Protein AF-A0A5B2X689-F1 (afdb_monomer_lite)

Structure (mmCIF, N/CA/C/O backbone):
data_AF-A0A5B2X689-F1
#
_entry.id   AF-A0A5B2X689-F1
#
loop_
_atom_site.group_PDB
_atom_site.id
_atom_site.type_symbol
_atom_site.label_atom_id
_atom_site.label_alt_id
_atom_site.label_comp_id
_atom_site.label_asym_id
_atom_site.label_entity_id
_atom_site.label_seq_id
_atom_site.pdbx_PDB_ins_code
_atom_site.Cartn_x
_atom_site.Cartn_y
_atom_site.Cartn_z
_atom_site.occupancy
_atom_site.B_iso_or_equiv
_atom_site.auth_seq_id
_atom_site.auth_comp_id
_atom_site.auth_asym_id
_atom_site.auth_atom_id
_atom_site.pdbx_PDB_model_num
ATOM 1 N N . MET A 1 1 ? 5.628 8.020 5.448 1.00 72.00 1 MET A N 1
ATOM 2 C CA . MET A 1 1 ? 6.925 7.579 4.895 1.00 72.00 1 MET A CA 1
ATOM 3 C C . MET A 1 1 ? 6.764 6.563 3.758 1.00 72.00 1 MET A C 1
ATOM 5 O O . MET A 1 1 ? 7.108 6.920 2.643 1.00 72.00 1 MET A O 1
ATOM 9 N N . LEU A 1 2 ? 6.146 5.383 3.963 1.00 74.62 2 LEU A N 1
ATOM 10 C CA . LEU A 1 2 ? 5.953 4.376 2.891 1.00 74.62 2 LEU A CA 1
ATOM 11 C C . LEU A 1 2 ? 5.265 4.904 1.618 1.00 74.62 2 LEU A C 1
ATOM 13 O O . LEU A 1 2 ? 5.735 4.642 0.522 1.00 74.62 2 LEU A O 1
ATOM 17 N N . ALA A 1 3 ? 4.174 5.666 1.746 1.00 75.44 3 ALA A N 1
ATOM 18 C CA . ALA A 1 3 ? 3.434 6.162 0.579 1.00 75.44 3 ALA A CA 1
ATOM 19 C C . ALA A 1 3 ? 4.261 7.128 -0.291 1.00 75.44 3 ALA A C 1
ATOM 21 O O . ALA A 1 3 ? 4.186 7.071 -1.514 1.00 75.44 3 ALA A O 1
ATOM 22 N N . ALA A 1 4 ? 5.081 7.974 0.341 1.00 78.25 4 ALA A N 1
ATOM 23 C CA . ALA A 1 4 ? 6.003 8.856 -0.367 1.00 78.25 4 ALA A CA 1
ATOM 24 C C . ALA A 1 4 ? 7.103 8.048 -1.071 1.00 78.25 4 ALA A C 1
ATOM 26 O O . ALA A 1 4 ? 7.407 8.316 -2.226 1.00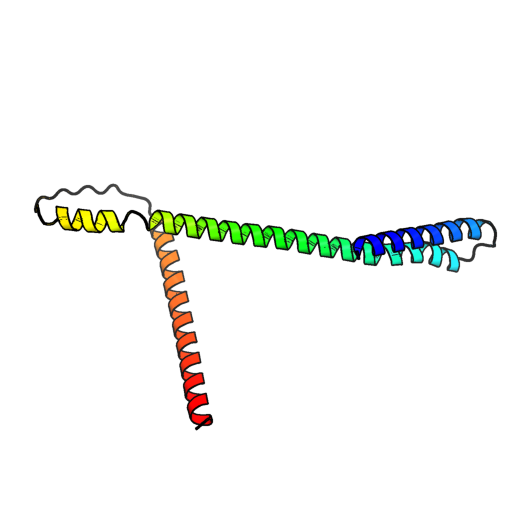 78.25 4 ALA A O 1
ATOM 27 N N . LEU A 1 5 ? 7.628 7.006 -0.415 1.00 78.62 5 LEU A N 1
ATOM 28 C CA . LEU A 1 5 ? 8.610 6.096 -1.007 1.00 78.62 5 LEU A CA 1
ATOM 29 C C . LEU A 1 5 ? 8.043 5.372 -2.243 1.00 78.62 5 LEU A C 1
ATOM 31 O O . LEU A 1 5 ? 8.691 5.329 -3.283 1.00 78.62 5 LEU A O 1
ATOM 35 N N . CYS A 1 6 ? 6.805 4.870 -2.164 1.00 74.81 6 CYS A N 1
ATOM 36 C CA . CYS A 1 6 ? 6.120 4.241 -3.297 1.00 74.81 6 CYS A CA 1
ATOM 37 C C . CYS A 1 6 ? 5.892 5.222 -4.453 1.00 74.81 6 CYS A C 1
ATOM 39 O O . CYS A 1 6 ? 6.108 4.857 -5.604 1.00 74.81 6 CYS A O 1
ATOM 41 N N . ALA A 1 7 ? 5.479 6.459 -4.160 1.00 79.12 7 ALA A N 1
ATOM 42 C CA . ALA A 1 7 ? 5.291 7.486 -5.182 1.00 79.12 7 ALA A CA 1
ATOM 43 C C . ALA A 1 7 ? 6.615 7.844 -5.879 1.00 79.12 7 ALA A C 1
ATOM 45 O O . ALA A 1 7 ? 6.653 7.940 -7.102 1.00 79.12 7 ALA A O 1
ATOM 46 N N . VAL A 1 8 ? 7.713 7.964 -5.125 1.00 82.25 8 VAL A N 1
ATOM 47 C CA . VAL A 1 8 ? 9.056 8.200 -5.678 1.00 82.25 8 VAL A CA 1
ATOM 48 C C . VAL A 1 8 ? 9.517 7.024 -6.545 1.00 82.25 8 VAL A C 1
ATOM 50 O O . VAL A 1 8 ? 9.976 7.248 -7.661 1.00 82.25 8 VAL A O 1
ATOM 53 N N . CYS A 1 9 ? 9.340 5.775 -6.097 1.00 73.94 9 CYS A N 1
ATOM 54 C CA . CYS A 1 9 ? 9.653 4.589 -6.904 1.00 73.94 9 CYS A CA 1
ATOM 55 C C . CYS A 1 9 ? 8.812 4.503 -8.185 1.00 73.94 9 CYS A C 1
ATOM 57 O O . CYS A 1 9 ? 9.341 4.134 -9.232 1.00 73.94 9 CYS A O 1
ATOM 59 N N . LEU A 1 10 ? 7.525 4.857 -8.120 1.00 78.00 10 LEU A N 1
ATOM 60 C CA . LEU A 1 10 ? 6.641 4.889 -9.285 1.00 78.00 10 LEU A CA 1
ATOM 61 C C . LEU A 1 10 ? 7.120 5.929 -10.303 1.00 78.00 10 LEU A C 1
ATOM 63 O O . LEU A 1 10 ? 7.278 5.607 -11.476 1.00 78.00 10 LEU A O 1
ATOM 67 N N . LEU A 1 11 ? 7.403 7.153 -9.849 1.00 84.69 11 LEU A N 1
ATOM 68 C CA . LEU A 1 11 ? 7.916 8.225 -10.704 1.00 84.69 11 LEU A CA 1
ATOM 69 C C . LEU A 1 11 ? 9.278 7.866 -11.310 1.00 84.69 11 LEU A C 1
ATOM 71 O O . LEU A 1 11 ? 9.491 8.105 -12.496 1.00 84.69 11 LEU A O 1
ATOM 75 N N . ALA A 1 12 ? 10.166 7.237 -10.534 1.00 79.75 12 ALA A N 1
ATOM 76 C CA . ALA A 1 12 ? 11.439 6.728 -11.032 1.00 79.75 12 ALA A CA 1
ATOM 77 C C . ALA A 1 12 ? 11.230 5.660 -12.120 1.00 79.75 12 ALA A C 1
ATOM 79 O O . ALA A 1 12 ? 11.786 5.790 -13.205 1.00 79.75 12 ALA A O 1
ATOM 80 N N . CYS A 1 13 ? 10.375 4.655 -11.892 1.00 78.88 13 CYS A N 1
ATOM 81 C CA . CYS A 1 13 ? 10.055 3.638 -12.904 1.00 78.88 13 CYS A CA 1
ATOM 82 C C . CYS A 1 13 ? 9.458 4.241 -14.182 1.00 78.88 13 CYS A C 1
ATOM 84 O O . CYS A 1 13 ? 9.865 3.861 -15.278 1.00 78.88 13 CYS A O 1
ATOM 86 N N . CYS A 1 14 ? 8.538 5.203 -14.065 1.00 80.62 14 CYS A N 1
ATOM 87 C CA . CYS A 1 14 ? 7.968 5.901 -15.218 1.00 80.62 14 CYS A CA 1
ATOM 88 C C . CYS A 1 14 ? 9.024 6.722 -15.976 1.00 80.62 14 CYS A C 1
ATOM 90 O O . CYS A 1 14 ? 9.033 6.716 -17.205 1.00 80.62 14 CYS A O 1
ATOM 92 N N . GLY A 1 15 ? 9.941 7.383 -15.262 1.00 83.00 15 GLY A N 1
ATOM 93 C CA . GLY A 1 15 ? 11.058 8.117 -15.860 1.00 83.00 15 GLY A CA 1
ATOM 94 C C . GLY A 1 15 ? 12.035 7.207 -16.609 1.00 83.00 15 GLY A C 1
ATOM 95 O O . GLY A 1 15 ? 12.432 7.524 -17.729 1.00 83.00 15 GLY A O 1
ATOM 96 N N . LEU A 1 16 ? 12.369 6.040 -16.043 1.00 77.88 16 LEU A N 1
ATOM 97 C CA . LEU A 1 16 ? 13.187 5.031 -16.723 1.00 77.88 16 LEU A CA 1
ATOM 98 C C . LEU A 1 16 ? 12.479 4.454 -17.959 1.00 77.88 16 LEU A C 1
ATOM 100 O O . LEU A 1 16 ? 13.120 4.272 -18.993 1.00 77.88 16 LEU A O 1
ATOM 104 N N . ALA A 1 17 ? 11.170 4.201 -17.877 1.00 75.25 17 ALA A N 1
ATOM 105 C CA . ALA A 1 17 ? 10.379 3.720 -19.008 1.00 75.25 17 ALA A CA 1
ATOM 106 C C . ALA A 1 17 ? 10.333 4.752 -20.151 1.00 75.25 17 ALA A C 1
ATOM 108 O O . ALA A 1 17 ? 10.522 4.398 -21.314 1.00 75.25 17 ALA A O 1
ATOM 109 N N . TRP A 1 18 ? 10.166 6.037 -19.818 1.00 75.62 18 TRP A N 1
ATOM 110 C CA . TRP A 1 18 ? 10.194 7.152 -20.772 1.00 75.62 18 TRP A CA 1
ATOM 111 C C . TRP A 1 18 ? 11.563 7.324 -21.446 1.00 75.62 18 TRP A C 1
ATOM 113 O O . TRP A 1 18 ? 11.665 7.546 -22.656 1.00 75.62 18 TRP A O 1
ATOM 123 N N . TRP A 1 19 ? 12.640 7.181 -20.672 1.00 74.81 19 TRP A N 1
ATOM 124 C CA . TRP A 1 19 ? 13.998 7.237 -21.206 1.00 74.81 19 TRP A CA 1
ATOM 125 C C . TRP A 1 19 ? 14.297 6.047 -22.127 1.00 74.81 19 TRP A C 1
ATOM 127 O O . TRP A 1 19 ? 14.875 6.225 -23.196 1.00 74.81 19 TRP A O 1
ATOM 137 N N . GLN A 1 20 ? 13.840 4.843 -21.771 1.00 66.31 20 GLN A N 1
ATOM 138 C CA . GLN A 1 20 ? 13.969 3.671 -22.642 1.00 66.31 20 GLN A CA 1
ATOM 139 C C . GLN A 1 20 ? 13.177 3.829 -23.943 1.00 66.31 20 GLN A C 1
ATOM 141 O O . GLN A 1 20 ? 13.698 3.491 -25.001 1.00 66.31 20 GLN A O 1
ATOM 146 N N . TRP A 1 21 ? 11.974 4.408 -23.894 1.00 68.50 21 TRP A N 1
ATOM 147 C CA . TRP A 1 21 ? 11.172 4.703 -25.086 1.00 68.50 21 TRP A CA 1
ATOM 148 C C . TRP A 1 21 ? 11.902 5.629 -26.067 1.00 68.50 21 TRP A C 1
ATOM 150 O O . TRP A 1 21 ? 12.066 5.292 -27.238 1.00 68.50 21 TRP A O 1
ATOM 160 N N . THR A 1 22 ? 12.421 6.754 -25.572 1.00 65.81 22 THR A N 1
ATOM 161 C CA . THR A 1 22 ? 13.174 7.712 -26.403 1.00 65.81 22 THR A CA 1
ATOM 162 C C . THR A 1 22 ? 14.487 7.126 -26.933 1.00 65.81 22 THR A C 1
ATOM 164 O O . THR A 1 22 ? 14.927 7.477 -28.027 1.00 65.81 22 THR A O 1
ATOM 167 N N . ARG A 1 23 ? 15.109 6.178 -26.216 1.00 66.94 23 ARG A N 1
ATOM 168 C CA . ARG A 1 23 ? 16.301 5.464 -26.702 1.00 66.94 23 ARG A CA 1
ATOM 169 C C . ARG A 1 23 ? 15.996 4.388 -27.743 1.00 66.94 23 ARG A C 1
ATOM 171 O O . ARG A 1 23 ? 16.820 4.176 -28.635 1.00 66.94 23 ARG A O 1
ATOM 178 N N . PHE A 1 24 ? 14.848 3.723 -27.639 1.00 56.69 24 PHE A N 1
ATOM 179 C CA . PHE A 1 24 ? 14.423 2.673 -28.568 1.00 56.69 24 PHE A CA 1
ATOM 180 C C . PHE A 1 24 ? 14.162 3.190 -29.978 1.00 56.69 24 PHE A C 1
ATOM 182 O O . PHE A 1 24 ? 14.469 2.514 -30.956 1.00 56.69 24 PHE A O 1
ATOM 189 N N . GLU A 1 25 ? 13.686 4.425 -30.079 1.00 59.75 25 GLU A N 1
ATOM 190 C CA . GLU A 1 25 ? 13.441 5.110 -31.347 1.00 59.75 25 GLU A CA 1
ATOM 191 C C . GLU A 1 25 ? 14.727 5.309 -32.181 1.00 59.75 25 GLU A C 1
ATOM 193 O O . GLU A 1 25 ? 14.666 5.440 -33.399 1.00 59.75 25 GLU A O 1
ATOM 198 N N . SER A 1 26 ? 15.908 5.264 -31.542 1.00 55.47 26 SER A N 1
ATOM 199 C CA . SER A 1 26 ? 17.218 5.440 -32.193 1.00 55.47 26 SER A CA 1
ATOM 200 C C . SER A 1 26 ? 17.969 4.133 -32.505 1.00 55.47 26 SER A C 1
ATOM 202 O O . SER A 1 26 ? 18.922 4.158 -33.282 1.00 55.47 26 SER A O 1
ATOM 204 N N . ALA A 1 27 ? 17.602 2.996 -31.898 1.00 55.59 27 ALA A N 1
ATOM 205 C CA . ALA A 1 27 ? 18.339 1.734 -32.018 1.00 55.59 27 ALA A CA 1
ATOM 206 C C . ALA A 1 27 ? 17.385 0.544 -32.218 1.00 55.59 27 ALA A C 1
ATOM 208 O O . ALA A 1 27 ? 16.859 0.003 -31.255 1.00 55.59 27 ALA A O 1
ATOM 209 N N . SER A 1 28 ? 17.191 0.158 -33.484 1.00 56.59 28 SER A N 1
ATOM 210 C CA . SER A 1 28 ? 16.615 -1.103 -33.990 1.00 56.59 28 SER A CA 1
ATOM 211 C C . SER A 1 28 ? 15.710 -1.889 -33.019 1.00 56.59 28 SER A C 1
ATOM 213 O O . SER A 1 28 ? 16.166 -2.656 -32.166 1.00 56.59 28 SER A O 1
ATOM 215 N N . GLY A 1 29 ? 14.399 -1.707 -33.194 1.00 61.16 29 GLY A N 1
ATOM 216 C CA . GLY A 1 29 ? 13.334 -2.261 -32.366 1.00 61.16 29 GLY A CA 1
ATOM 217 C C . GLY A 1 29 ? 13.365 -3.785 -32.220 1.00 61.16 29 GLY A C 1
ATOM 218 O O . GLY A 1 29 ? 12.861 -4.518 -33.065 1.00 61.16 29 GLY A O 1
ATOM 219 N N . THR A 1 30 ? 13.881 -4.268 -31.093 1.00 65.88 30 THR A N 1
ATOM 220 C CA . THR A 1 30 ? 13.653 -5.642 -30.628 1.00 65.88 30 THR A CA 1
ATOM 221 C C . THR A 1 30 ? 12.475 -5.657 -29.646 1.00 65.88 30 THR A C 1
ATOM 223 O O . THR A 1 30 ? 12.510 -4.959 -28.632 1.00 65.88 30 THR A O 1
ATOM 226 N N . PHE A 1 31 ? 11.448 -6.478 -29.909 1.00 66.25 31 PHE A N 1
ATOM 227 C CA . PHE A 1 31 ? 10.230 -6.635 -29.079 1.00 66.25 31 PHE A CA 1
ATOM 228 C C . PHE A 1 31 ? 10.506 -6.845 -27.576 1.00 66.25 31 PHE A C 1
ATOM 230 O O . PHE A 1 31 ? 9.706 -6.458 -26.727 1.00 66.25 31 PHE A O 1
ATOM 237 N N . GLN A 1 32 ? 11.662 -7.410 -27.235 1.00 65.69 32 GLN A N 1
ATOM 238 C CA . GLN A 1 32 ? 12.107 -7.645 -25.863 1.00 65.69 32 GLN A CA 1
ATOM 239 C C . GLN A 1 32 ? 12.254 -6.352 -25.036 1.00 65.69 32 GLN A C 1
ATOM 241 O O . GLN A 1 32 ? 11.983 -6.355 -23.840 1.00 65.69 32 GLN A O 1
ATOM 246 N N . ASN A 1 33 ? 12.622 -5.227 -25.655 1.00 66.12 33 ASN A N 1
ATOM 247 C CA . ASN A 1 33 ? 12.785 -3.956 -24.942 1.00 66.12 33 ASN A CA 1
ATOM 248 C C . ASN A 1 33 ? 11.470 -3.199 -24.745 1.00 66.12 33 ASN A C 1
ATOM 250 O O . ASN A 1 33 ? 11.284 -2.534 -23.728 1.00 66.12 33 ASN A O 1
ATOM 254 N N . LEU A 1 34 ? 10.512 -3.393 -25.656 1.00 74.12 34 LEU A N 1
ATOM 255 C CA . LEU A 1 34 ? 9.135 -2.941 -25.459 1.00 74.12 34 LEU A CA 1
ATOM 256 C C . LEU A 1 34 ? 8.519 -3.607 -24.219 1.00 74.12 34 LEU A C 1
ATOM 258 O O . LEU A 1 34 ? 7.830 -2.954 -23.437 1.00 74.12 34 LEU A O 1
ATOM 262 N N . GLY A 1 35 ? 8.844 -4.889 -24.009 1.00 78.25 35 GLY A N 1
ATOM 263 C CA . GLY A 1 35 ? 8.509 -5.621 -22.792 1.00 78.25 35 GLY A CA 1
ATOM 264 C C . GLY A 1 35 ? 9.005 -4.901 -21.541 1.00 78.25 35 GLY A C 1
ATOM 265 O O . GLY A 1 35 ? 8.211 -4.652 -20.641 1.00 78.25 35 GLY A O 1
ATOM 266 N N . TYR A 1 36 ? 10.270 -4.471 -21.511 1.00 74.38 36 TYR A N 1
ATOM 267 C CA . TYR A 1 36 ? 10.819 -3.723 -20.378 1.00 74.38 36 TYR A CA 1
ATOM 268 C C . TYR A 1 36 ? 10.133 -2.369 -20.172 1.00 74.38 36 TYR A C 1
ATOM 270 O O . TYR A 1 36 ? 9.762 -2.052 -19.044 1.00 74.38 36 TYR A O 1
ATOM 278 N N . VAL A 1 37 ? 9.887 -1.598 -21.236 1.00 76.31 37 VAL A N 1
ATOM 279 C CA . VAL A 1 37 ? 9.169 -0.311 -21.143 1.00 76.31 37 VAL A CA 1
ATOM 280 C C . VAL A 1 37 ? 7.781 -0.474 -20.520 1.00 76.31 37 VAL A C 1
ATOM 282 O O . VAL A 1 37 ? 7.367 0.389 -19.752 1.00 76.31 37 VAL A O 1
ATOM 285 N N . LEU A 1 38 ? 7.075 -1.573 -20.803 1.00 76.12 38 LEU A N 1
ATOM 286 C CA . LEU A 1 38 ? 5.763 -1.849 -20.211 1.00 76.12 38 LEU A CA 1
ATOM 287 C C . LEU A 1 38 ? 5.861 -2.497 -18.818 1.00 76.12 38 LEU A C 1
ATOM 289 O O . LEU A 1 38 ? 5.023 -2.260 -17.948 1.00 76.12 38 LEU A O 1
ATOM 293 N N . GLN A 1 39 ? 6.906 -3.289 -18.588 1.00 81.75 39 GLN A N 1
ATOM 294 C CA . GLN A 1 39 ? 7.160 -3.996 -17.339 1.00 81.75 39 GLN A CA 1
ATOM 295 C C . GLN A 1 39 ? 7.521 -3.029 -16.202 1.00 81.75 39 GLN A C 1
ATOM 297 O O . GLN A 1 39 ? 6.974 -3.162 -15.107 1.00 81.75 39 GLN A O 1
ATOM 302 N N . TRP A 1 40 ? 8.379 -2.031 -16.443 1.00 80.56 40 TRP A N 1
ATOM 303 C CA . TRP A 1 40 ? 8.817 -1.084 -15.404 1.00 80.56 40 TRP A CA 1
ATOM 304 C C . TRP A 1 40 ? 7.657 -0.302 -14.752 1.00 80.56 40 TRP A C 1
ATOM 306 O O . TRP A 1 40 ? 7.572 -0.291 -13.521 1.00 80.56 40 TRP A O 1
ATOM 316 N N . PRO A 1 41 ? 6.710 0.287 -15.509 1.00 80.56 41 PRO A N 1
ATOM 317 C CA . PRO A 1 41 ? 5.527 0.925 -14.940 1.00 80.56 41 PRO A CA 1
ATOM 318 C C . PRO A 1 41 ? 4.641 -0.047 -14.163 1.00 80.56 41 PRO A C 1
ATOM 320 O O . PRO A 1 41 ? 4.179 0.308 -13.082 1.00 80.56 41 PRO A O 1
ATOM 323 N N . LEU A 1 42 ? 4.425 -1.276 -14.658 1.00 82.06 42 LEU A N 1
ATOM 324 C CA . LEU A 1 42 ? 3.614 -2.274 -13.947 1.00 82.06 42 LEU A CA 1
ATOM 325 C C . LEU A 1 42 ? 4.218 -2.633 -12.584 1.00 82.06 42 LEU A C 1
ATOM 327 O O . LEU A 1 42 ? 3.494 -2.680 -11.587 1.00 82.06 42 LEU A O 1
ATOM 331 N N . PHE A 1 43 ? 5.537 -2.840 -12.527 1.00 81.88 43 PHE A N 1
ATOM 332 C CA . PHE A 1 43 ? 6.240 -3.150 -11.282 1.00 81.88 43 PHE A CA 1
ATOM 333 C C . PHE A 1 43 ? 6.203 -2.000 -10.271 1.00 81.88 43 PHE A C 1
ATOM 335 O O . PHE A 1 43 ? 6.159 -2.264 -9.073 1.00 81.88 43 PHE A O 1
ATOM 342 N N . GLY A 1 44 ? 6.179 -0.740 -10.715 1.00 78.69 44 GLY A N 1
ATOM 343 C CA . GLY A 1 44 ? 5.984 0.408 -9.822 1.00 78.69 44 GLY A CA 1
ATOM 344 C C . GLY A 1 44 ? 4.525 0.592 -9.389 1.00 78.69 44 GLY A C 1
ATOM 345 O O . GLY A 1 44 ? 4.242 0.894 -8.226 1.00 78.69 44 GLY A O 1
ATOM 346 N N . LEU A 1 45 ? 3.583 0.398 -10.315 1.00 82.94 45 LEU A N 1
ATOM 347 C CA . LEU A 1 45 ? 2.161 0.675 -10.112 1.00 82.94 45 LEU A CA 1
ATOM 348 C C . LEU A 1 45 ? 1.497 -0.359 -9.204 1.00 82.94 45 LEU A C 1
ATOM 350 O O . LEU A 1 45 ? 0.708 0.013 -8.338 1.00 82.94 45 LEU A O 1
ATOM 354 N N . PHE A 1 46 ? 1.834 -1.640 -9.361 1.00 84.25 46 PHE A N 1
ATOM 355 C CA . PHE A 1 46 ? 1.251 -2.728 -8.577 1.00 84.25 46 PHE A CA 1
ATOM 356 C C . PHE A 1 46 ? 1.422 -2.556 -7.049 1.00 84.25 46 PHE A C 1
ATOM 358 O O . PHE A 1 46 ? 0.410 -2.520 -6.341 1.00 84.25 46 PHE A O 1
ATOM 365 N N . PRO A 1 47 ? 2.639 -2.381 -6.496 1.00 82.31 47 PRO A N 1
ATOM 366 C CA . PRO A 1 47 ? 2.823 -2.189 -5.059 1.00 82.31 47 PRO A CA 1
ATOM 367 C C . PRO A 1 47 ? 2.276 -0.843 -4.565 1.00 82.31 47 PRO A C 1
ATOM 369 O O . PRO A 1 47 ? 1.711 -0.783 -3.472 1.00 82.31 47 PRO A O 1
ATOM 372 N N . ALA A 1 48 ? 2.363 0.229 -5.364 1.00 79.62 48 ALA A N 1
ATOM 373 C CA . ALA A 1 48 ? 1.763 1.517 -5.011 1.00 79.62 48 ALA A CA 1
ATOM 374 C C . ALA A 1 48 ? 0.233 1.408 -4.876 1.00 79.62 48 ALA A C 1
ATOM 376 O O . ALA A 1 48 ? -0.347 1.865 -3.884 1.00 79.62 48 ALA A O 1
ATOM 377 N N . PHE A 1 49 ? -0.412 0.736 -5.832 1.00 85.12 49 PHE A N 1
ATOM 378 C CA . PHE A 1 49 ? -1.836 0.429 -5.794 1.00 85.12 49 PHE A CA 1
ATOM 379 C C . PHE A 1 49 ? -2.191 -0.447 -4.591 1.00 85.12 49 PHE A C 1
ATOM 381 O O . PHE A 1 49 ? -3.158 -0.147 -3.892 1.00 85.12 49 PHE A O 1
ATOM 388 N N . MET A 1 50 ? -1.407 -1.488 -4.300 1.00 88.25 50 MET A N 1
ATOM 389 C CA . MET A 1 50 ? -1.664 -2.388 -3.174 1.00 88.25 50 MET A CA 1
ATOM 390 C C . MET A 1 50 ? -1.594 -1.651 -1.828 1.00 88.25 50 MET A C 1
ATOM 392 O O . MET A 1 50 ? -2.500 -1.782 -1.004 1.00 88.25 50 MET A O 1
ATOM 396 N N . VAL A 1 51 ? -0.585 -0.798 -1.620 1.00 87.25 51 VAL A N 1
ATOM 397 C CA . VAL A 1 51 ? -0.470 0.033 -0.410 1.00 87.25 51 VAL A CA 1
ATOM 398 C C . VAL A 1 51 ? -1.630 1.022 -0.307 1.00 87.25 51 VAL A C 1
ATOM 400 O O . VAL A 1 51 ? -2.226 1.156 0.763 1.00 87.25 51 VAL A O 1
ATOM 403 N N . TRP A 1 52 ? -1.994 1.694 -1.401 1.00 89.69 52 TRP A N 1
ATOM 404 C CA . TRP A 1 52 ? -3.163 2.576 -1.426 1.00 89.69 52 TRP A CA 1
ATOM 405 C C . TRP A 1 52 ? -4.452 1.820 -1.074 1.00 89.69 52 TRP A C 1
ATOM 407 O O . TRP A 1 52 ? -5.219 2.258 -0.213 1.00 89.69 52 TRP A O 1
ATOM 417 N N . ARG A 1 53 ? -4.659 0.646 -1.676 1.00 90.81 53 ARG A N 1
ATOM 418 C CA . ARG A 1 53 ? -5.824 -0.220 -1.468 1.00 90.81 53 ARG A CA 1
ATOM 419 C C . ARG A 1 53 ? -5.918 -0.700 -0.021 1.00 90.81 53 ARG A C 1
ATOM 421 O O . ARG A 1 53 ? -6.998 -0.610 0.562 1.00 90.81 53 ARG A O 1
ATOM 428 N N . MET A 1 54 ? -4.812 -1.158 0.569 1.00 91.81 54 MET A N 1
ATOM 429 C CA . MET A 1 54 ? -4.749 -1.573 1.975 1.00 91.81 54 MET A CA 1
ATOM 430 C C . MET A 1 54 ? -5.029 -0.404 2.918 1.00 91.81 54 MET A C 1
ATOM 432 O O . MET A 1 54 ? -5.833 -0.532 3.836 1.00 91.81 54 MET A O 1
ATOM 436 N N . ARG A 1 55 ? -4.435 0.769 2.667 1.00 93.12 55 ARG A N 1
ATOM 437 C CA . ARG A 1 55 ? -4.692 1.971 3.475 1.00 93.12 55 ARG A CA 1
ATOM 438 C C . ARG A 1 55 ? -6.152 2.404 3.401 1.00 93.12 55 ARG A C 1
ATOM 440 O O . ARG A 1 55 ? -6.717 2.789 4.421 1.00 93.12 55 ARG A O 1
ATOM 447 N N . ARG A 1 56 ? -6.766 2.313 2.219 1.00 92.06 56 ARG A N 1
ATOM 448 C CA . ARG A 1 56 ? -8.183 2.623 2.007 1.00 92.06 56 ARG A CA 1
ATOM 449 C C . ARG A 1 56 ? -9.107 1.632 2.720 1.00 92.06 56 ARG A C 1
ATOM 451 O O . ARG A 1 56 ? -10.131 2.054 3.244 1.00 92.06 56 ARG A O 1
ATOM 458 N N . LEU A 1 57 ? -8.768 0.343 2.754 1.00 91.81 57 LEU A N 1
ATOM 459 C CA . LEU A 1 57 ? -9.507 -0.654 3.545 1.00 91.81 57 LEU A CA 1
ATOM 460 C C . LEU A 1 57 ? -9.366 -0.38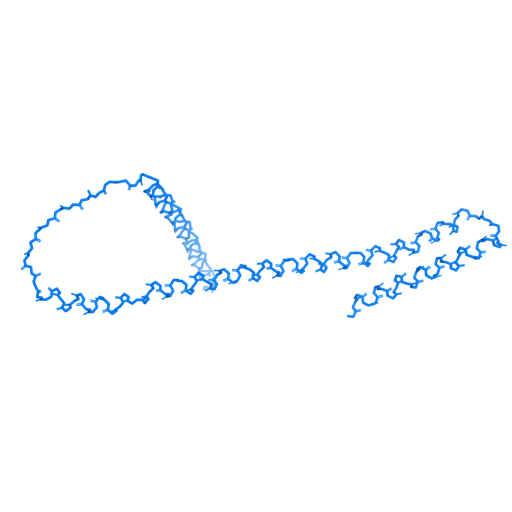9 5.041 1.00 91.81 57 LEU A C 1
ATOM 462 O O . LEU A 1 57 ? -10.364 -0.282 5.739 1.00 91.81 57 LEU A O 1
ATOM 466 N N . ALA A 1 58 ? -8.138 -0.189 5.512 1.00 92.25 58 ALA A N 1
ATOM 467 C CA . ALA A 1 58 ? -7.877 0.080 6.919 1.00 92.25 58 ALA A CA 1
ATOM 468 C C . ALA A 1 58 ? -8.562 1.371 7.401 1.00 92.25 58 ALA A C 1
ATOM 470 O O . ALA A 1 58 ? -9.009 1.440 8.538 1.00 92.25 58 ALA A O 1
ATOM 471 N N . ALA A 1 59 ? -8.659 2.397 6.549 1.00 93.50 59 ALA A N 1
ATOM 472 C CA . ALA A 1 59 ? -9.396 3.620 6.865 1.00 93.50 59 ALA A CA 1
ATOM 473 C C . ALA A 1 59 ? -10.911 3.388 6.974 1.00 93.50 59 ALA A C 1
ATOM 475 O O . ALA A 1 59 ? -11.531 3.934 7.878 1.00 93.50 59 ALA A O 1
ATOM 476 N N . GLN A 1 60 ? -11.489 2.569 6.089 1.00 92.06 60 GLN A N 1
ATOM 477 C CA . GLN A 1 60 ? -12.909 2.211 6.156 1.00 92.06 60 GLN A CA 1
ATOM 478 C C . GLN A 1 60 ? -13.234 1.379 7.398 1.00 92.06 60 GLN A C 1
ATOM 480 O O . GLN A 1 60 ? -14.246 1.643 8.033 1.00 92.06 60 GLN A O 1
ATOM 485 N N . ASN A 1 61 ? -12.373 0.426 7.765 1.00 93.00 61 ASN A N 1
ATOM 486 C CA . ASN A 1 61 ? -12.566 -0.375 8.976 1.00 93.00 61 ASN A CA 1
ATOM 487 C C . ASN A 1 61 ? -12.518 0.508 10.227 1.00 93.00 61 ASN A C 1
ATOM 489 O O . ASN A 1 61 ? -13.478 0.517 10.977 1.00 93.00 61 ASN A O 1
ATOM 493 N N . ARG A 1 62 ? -11.502 1.373 10.369 1.00 93.31 62 ARG A N 1
ATOM 494 C CA . ARG A 1 62 ? -11.434 2.313 11.504 1.00 93.31 62 ARG A CA 1
ATOM 495 C C . ARG A 1 62 ? -12.660 3.219 11.617 1.00 93.31 62 ARG A C 1
ATOM 497 O O . ARG A 1 62 ? -13.078 3.528 12.721 1.00 93.31 62 ARG A O 1
ATOM 504 N N . ALA A 1 63 ? -13.214 3.669 10.490 1.00 92.81 63 ALA A N 1
ATOM 505 C CA . ALA A 1 63 ? -14.423 4.491 10.499 1.00 92.81 63 ALA A CA 1
ATOM 506 C C . ALA A 1 63 ? -15.663 3.704 10.959 1.00 92.81 63 ALA A C 1
ATOM 508 O O . ALA A 1 63 ? -16.544 4.285 11.584 1.00 92.81 63 ALA A O 1
ATOM 509 N N . LYS A 1 64 ? -15.732 2.400 10.658 1.00 93.31 64 LYS A N 1
ATOM 510 C CA . LYS A 1 64 ? -16.781 1.514 11.176 1.00 93.31 64 LYS A CA 1
ATOM 511 C C . LYS A 1 64 ? -16.610 1.261 12.668 1.00 93.31 64 LYS A C 1
ATOM 513 O O . LYS A 1 64 ? -17.564 1.493 13.395 1.00 93.31 64 LYS A O 1
ATOM 518 N N . ASP A 1 65 ? -15.406 0.901 13.106 1.00 95.38 65 ASP A N 1
ATOM 519 C CA . ASP A 1 65 ? -15.104 0.652 14.522 1.00 95.38 65 ASP A CA 1
ATOM 520 C C . ASP A 1 65 ? -15.464 1.888 15.371 1.00 95.38 65 ASP A C 1
ATOM 522 O O . ASP A 1 65 ? -16.165 1.787 16.368 1.00 95.38 65 ASP A O 1
ATOM 526 N N . GLN A 1 66 ? -15.108 3.093 14.903 1.00 93.88 66 GLN A N 1
ATOM 527 C CA . GLN A 1 66 ? -15.487 4.352 15.560 1.00 93.88 66 GLN A CA 1
ATOM 528 C C . GLN A 1 66 ? -17.001 4.592 15.620 1.00 93.88 66 GLN A C 1
ATOM 530 O O . GLN A 1 66 ? -17.481 5.211 16.568 1.00 93.88 66 GLN A O 1
ATOM 535 N N . ALA A 1 67 ? -17.750 4.168 14.601 1.00 94.75 67 ALA A N 1
ATOM 536 C CA . ALA A 1 67 ? -19.203 4.295 14.593 1.00 94.75 67 ALA A CA 1
ATOM 537 C C . ALA A 1 67 ? -19.858 3.289 15.552 1.00 94.75 67 ALA A C 1
ATOM 539 O O . ALA A 1 67 ? -20.840 3.631 16.208 1.00 94.75 67 ALA A O 1
ATOM 540 N N . GLU A 1 68 ? -19.307 2.077 15.651 1.00 96.00 68 GLU A N 1
ATOM 541 C CA . GLU A 1 68 ? -19.734 1.054 16.610 1.00 96.00 68 GLU A CA 1
ATOM 542 C C . GLU A 1 68 ? -19.449 1.493 18.052 1.00 96.00 68 GLU A C 1
ATOM 544 O O . GLU A 1 68 ? -20.353 1.449 18.886 1.00 96.00 68 GLU A O 1
ATOM 549 N N . ASP A 1 69 ? -18.249 2.015 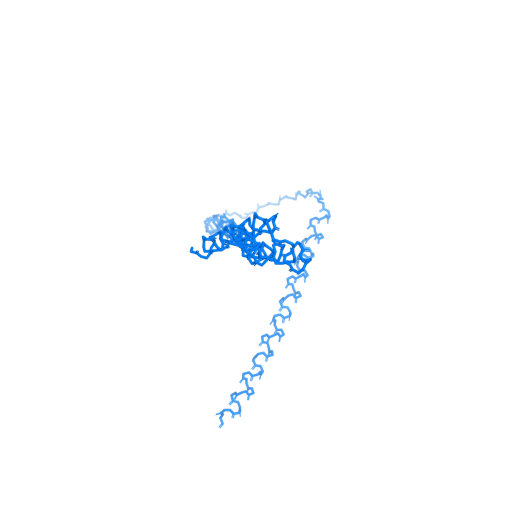18.324 1.00 96.06 69 ASP A N 1
ATOM 550 C CA . ASP A 1 69 ? -17.879 2.569 19.631 1.00 96.06 69 ASP A CA 1
ATOM 551 C C . ASP A 1 69 ? -18.790 3.746 20.017 1.00 96.06 69 ASP A C 1
ATOM 553 O O . ASP A 1 69 ? -19.348 3.766 21.112 1.00 96.06 69 ASP A O 1
ATOM 557 N N . GLN A 1 70 ? -19.041 4.689 19.097 1.00 94.69 70 GLN A N 1
ATOM 558 C CA . GLN A 1 70 ? -19.980 5.791 19.346 1.00 94.69 70 GLN A CA 1
ATOM 559 C C . GLN A 1 70 ? -21.404 5.299 19.619 1.00 94.69 70 GLN A C 1
ATOM 561 O O . GLN A 1 70 ? -22.079 5.833 20.497 1.00 94.69 70 GLN A O 1
ATOM 566 N N . ALA A 1 71 ? -21.884 4.298 18.878 1.00 95.31 71 ALA A N 1
ATOM 567 C CA . ALA A 1 71 ? -23.206 3.725 19.112 1.00 95.31 71 ALA A CA 1
ATOM 568 C C . ALA A 1 71 ? -23.290 3.054 20.491 1.00 95.31 71 ALA A C 1
ATOM 570 O O . ALA A 1 71 ? -24.303 3.201 21.179 1.00 95.31 71 ALA A O 1
ATOM 571 N N . ARG A 1 72 ? -22.221 2.370 20.917 1.00 96.50 72 ARG A N 1
ATOM 572 C CA . ARG A 1 72 ? -22.112 1.765 22.247 1.00 96.50 72 ARG A CA 1
ATOM 573 C C . ARG A 1 72 ? -22.115 2.821 23.352 1.00 96.50 72 ARG A C 1
ATOM 575 O O . ARG A 1 72 ? -22.876 2.681 24.305 1.00 96.50 72 ARG A O 1
ATOM 582 N N . ASP A 1 73 ? -21.342 3.893 23.199 1.00 96.31 73 ASP A N 1
ATOM 583 C CA . ASP A 1 73 ? -21.291 4.998 24.162 1.00 96.31 73 ASP A CA 1
ATOM 584 C C . ASP A 1 73 ? -22.648 5.711 24.288 1.00 96.31 73 ASP A C 1
ATOM 586 O O . ASP A 1 73 ? -23.081 6.059 25.388 1.00 96.31 73 ASP A O 1
ATOM 590 N N . LEU A 1 74 ? -23.355 5.901 23.168 1.00 94.88 74 LEU A N 1
ATOM 591 C CA . LEU A 1 74 ? -24.705 6.471 23.152 1.00 94.88 74 LEU A CA 1
ATOM 592 C C . LEU A 1 74 ? -25.726 5.556 23.841 1.00 94.88 74 LEU A C 1
ATOM 594 O O . LEU A 1 74 ? -26.587 6.052 24.569 1.00 94.88 74 LEU A O 1
ATOM 598 N N . ALA A 1 75 ? -25.635 4.241 23.633 1.00 93.81 75 ALA A N 1
ATOM 599 C CA . ALA A 1 75 ? -26.500 3.266 24.293 1.00 93.81 75 ALA A CA 1
ATOM 600 C C . ALA A 1 75 ? -26.259 3.232 25.812 1.00 93.81 75 ALA A C 1
ATOM 602 O O . ALA A 1 75 ? -27.214 3.290 26.581 1.00 93.81 75 ALA A O 1
ATOM 603 N N . GLU A 1 76 ? -24.997 3.239 26.243 1.00 94.25 76 GLU A N 1
ATOM 604 C CA . GLU A 1 76 ? -24.595 3.319 27.653 1.00 94.25 76 GLU A CA 1
ATOM 605 C C . GLU A 1 76 ? -25.059 4.634 28.309 1.00 94.25 76 GLU A C 1
ATOM 607 O O . GLU A 1 76 ? -25.524 4.660 29.450 1.00 94.25 76 GLU A O 1
ATOM 612 N N . ALA A 1 77 ? -24.963 5.760 27.593 1.00 91.25 77 ALA A N 1
ATOM 613 C CA . ALA A 1 77 ? -25.475 7.042 28.070 1.00 91.25 77 ALA A CA 1
ATOM 614 C C . ALA A 1 77 ? -27.006 7.040 28.204 1.00 91.25 77 ALA A C 1
ATOM 616 O O . ALA A 1 77 ? -27.530 7.599 29.171 1.00 91.25 77 ALA A O 1
ATOM 617 N N . ALA A 1 78 ? -27.714 6.406 27.265 1.00 90.94 78 ALA A N 1
ATOM 618 C CA . ALA A 1 78 ? -29.161 6.248 27.323 1.00 90.94 78 ALA A CA 1
ATOM 619 C C . ALA A 1 78 ? -29.589 5.352 28.495 1.00 90.94 78 ALA A C 1
ATOM 621 O O . ALA A 1 78 ? -30.508 5.724 29.219 1.00 90.94 78 ALA A O 1
ATOM 622 N N . ASP A 1 79 ? -28.897 4.236 28.734 1.00 89.50 79 ASP A N 1
ATOM 623 C CA . ASP A 1 79 ? -29.175 3.338 29.861 1.00 89.50 79 ASP A CA 1
ATOM 624 C C . ASP A 1 79 ? -28.979 4.048 31.213 1.00 89.50 79 ASP A C 1
ATOM 626 O O . ASP A 1 79 ? -29.873 4.063 32.061 1.00 89.50 79 ASP A O 1
ATOM 630 N N . ARG A 1 80 ? -27.879 4.799 31.367 1.00 86.44 80 ARG A N 1
ATOM 631 C CA . ARG A 1 80 ? -27.636 5.638 32.554 1.00 86.44 80 ARG A CA 1
ATOM 632 C C . ARG A 1 80 ? -28.702 6.723 32.748 1.00 86.44 80 ARG A C 1
ATOM 634 O O . ARG A 1 80 ? -29.069 7.031 33.881 1.00 86.44 80 ARG A O 1
ATOM 641 N N . ALA A 1 81 ? -29.195 7.311 31.658 1.00 83.12 81 ALA A N 1
ATOM 642 C CA . ALA A 1 81 ? -30.268 8.304 31.696 1.00 83.12 81 ALA A CA 1
ATOM 643 C C . ALA A 1 81 ? -31.644 7.694 32.013 1.00 83.12 81 ALA A C 1
ATOM 645 O O . ALA A 1 81 ? -32.528 8.417 32.461 1.00 83.12 81 ALA A O 1
ATOM 646 N N . VAL A 1 82 ? -31.836 6.391 31.789 1.00 77.62 82 VAL A N 1
ATOM 647 C CA . VAL A 1 82 ? -33.029 5.647 32.222 1.00 77.62 82 VAL A CA 1
ATOM 648 C C . VAL A 1 82 ? -32.906 5.227 33.694 1.00 77.62 82 VAL A C 1
ATOM 650 O O . VAL A 1 82 ? -33.905 5.238 34.412 1.00 77.62 82 VAL A O 1
ATOM 653 N N . ALA A 1 83 ? -31.693 4.925 34.170 1.00 69.50 83 ALA A N 1
ATOM 654 C CA . ALA A 1 83 ? -31.428 4.540 35.558 1.00 69.50 83 ALA A CA 1
ATOM 655 C C . ALA A 1 83 ? -31.596 5.692 36.580 1.00 69.50 83 ALA A C 1
ATOM 657 O O . ALA A 1 83 ? -32.023 5.456 37.710 1.00 69.50 83 ALA A O 1
ATOM 658 N N . GLY A 1 84 ? -31.340 6.953 36.214 1.00 62.19 84 GLY A N 1
ATOM 659 C CA . GLY A 1 84 ? -31.767 8.120 37.012 1.00 62.19 84 GLY A CA 1
ATOM 660 C C . GLY A 1 84 ? -33.054 8.705 36.428 1.00 62.19 84 GLY A C 1
ATOM 661 O O . GLY A 1 84 ? -33.050 8.947 35.230 1.00 62.19 84 GLY A O 1
ATOM 662 N N . PRO A 1 85 ? -34.164 8.964 37.160 1.00 56.69 85 PRO A N 1
ATOM 663 C CA . PRO A 1 85 ? -34.357 9.305 38.576 1.00 56.69 85 PRO A CA 1
ATOM 664 C C . PRO A 1 85 ? -35.217 8.261 39.337 1.00 56.69 85 PRO A C 1
ATOM 666 O O . PRO A 1 85 ? -36.054 8.607 40.175 1.00 56.69 85 PRO A O 1
ATOM 669 N N . ALA A 1 86 ? -35.056 6.969 39.033 1.00 53.59 86 ALA A N 1
ATOM 670 C CA . ALA A 1 86 ? -35.856 5.910 39.656 1.00 53.59 86 ALA A CA 1
ATOM 671 C C . ALA A 1 86 ? -35.565 5.752 41.163 1.00 53.59 86 ALA A C 1
ATOM 673 O O . ALA A 1 86 ? -36.508 5.659 41.944 1.00 53.59 86 ALA A O 1
ATOM 674 N N . GLU A 1 87 ? -34.303 5.869 41.601 1.00 51.69 87 GLU A N 1
ATOM 675 C CA . GLU A 1 87 ? -33.946 5.786 43.033 1.00 51.69 87 GLU A CA 1
ATOM 676 C C . GLU A 1 87 ? -34.570 6.911 43.884 1.00 51.69 87 GLU A C 1
ATOM 678 O O . GLU A 1 87 ? -34.863 6.729 45.065 1.00 51.69 87 GLU A O 1
ATOM 683 N N . SER A 1 88 ? -34.828 8.085 43.293 1.00 50.72 88 SER A N 1
ATOM 684 C CA . SER A 1 88 ? -35.492 9.198 43.991 1.00 50.72 88 SER A CA 1
ATOM 685 C C . SER A 1 88 ? -37.016 9.059 44.010 1.00 50.72 88 SER A C 1
ATOM 687 O O . SER A 1 88 ? -37.653 9.568 44.933 1.00 50.72 88 SER A O 1
ATOM 689 N N . ARG A 1 89 ? -37.604 8.337 43.045 1.00 54.44 89 ARG A N 1
ATOM 690 C CA . ARG A 1 89 ? -39.026 7.973 43.059 1.00 54.44 89 ARG A CA 1
ATOM 691 C C . ARG A 1 89 ? -39.313 6.819 44.004 1.00 54.44 89 ARG A C 1
ATOM 693 O O . ARG A 1 89 ? -40.275 6.931 44.738 1.00 54.44 89 ARG A O 1
ATOM 700 N N . GLU A 1 90 ? -38.459 5.804 44.098 1.00 54.50 90 GLU A N 1
ATOM 701 C CA . GLU A 1 90 ? -38.660 4.671 45.016 1.00 54.50 90 GLU A CA 1
ATOM 702 C C . GLU A 1 90 ? -38.642 5.100 46.498 1.00 54.50 90 GLU A C 1
ATOM 704 O O . GLU A 1 90 ? -39.447 4.634 47.309 1.00 54.50 90 GLU A O 1
ATOM 709 N N . ASN A 1 91 ? -37.804 6.085 46.849 1.00 51.06 91 ASN A N 1
ATOM 710 C CA . ASN A 1 91 ? -37.784 6.692 48.186 1.00 51.06 91 ASN A CA 1
ATOM 711 C C . ASN A 1 91 ? -38.959 7.674 48.417 1.00 51.06 91 ASN A C 1
ATOM 713 O O . ASN A 1 91 ? -39.387 7.884 49.552 1.00 51.06 91 ASN A O 1
ATOM 717 N N . ALA A 1 92 ? -39.521 8.263 47.355 1.00 52.56 92 ALA A N 1
ATOM 718 C CA . ALA A 1 92 ? -40.729 9.089 47.434 1.00 52.56 92 ALA A CA 1
ATOM 719 C C . ALA A 1 92 ? -42.009 8.231 47.528 1.00 52.56 92 ALA A C 1
ATOM 721 O O . ALA A 1 92 ? -42.852 8.498 48.381 1.00 52.56 92 ALA A O 1
ATOM 722 N N . GLU A 1 93 ? -42.105 7.148 46.752 1.00 53.06 93 GLU A N 1
ATOM 723 C CA . GLU A 1 93 ? -43.189 6.156 46.776 1.00 53.06 93 GLU A CA 1
ATOM 724 C C . GLU A 1 93 ? -43.227 5.412 48.115 1.00 53.06 93 GLU A C 1
ATOM 726 O O . GLU A 1 93 ? -44.301 5.202 48.669 1.00 53.06 93 GLU A O 1
ATOM 731 N N . SER A 1 94 ? -42.069 5.112 48.716 1.00 51.22 94 SER A N 1
ATOM 732 C CA . SER A 1 94 ? -41.995 4.527 50.066 1.00 51.22 94 SER A CA 1
ATOM 733 C C . SER A 1 94 ? -42.494 5.472 51.171 1.00 51.22 94 SER A C 1
ATOM 735 O O . SER A 1 94 ? -42.937 5.010 52.223 1.00 51.22 94 SER A O 1
ATOM 737 N N . ARG A 1 95 ? -42.452 6.796 50.952 1.00 53.34 95 ARG A N 1
ATOM 738 C CA . ARG A 1 95 ? -42.995 7.802 51.887 1.00 53.34 95 ARG A CA 1
ATOM 739 C C . ARG A 1 95 ? -44.476 8.086 51.641 1.00 53.34 95 ARG A C 1
ATOM 741 O O . ARG A 1 95 ? -45.186 8.400 52.591 1.00 53.34 95 ARG A O 1
ATOM 748 N N . GLU A 1 96 ? -44.938 7.945 50.403 1.00 49.19 96 GLU A N 1
ATOM 749 C CA . GLU A 1 96 ? -46.338 8.144 50.014 1.00 49.19 96 GLU A CA 1
ATOM 750 C C . GLU A 1 96 ? -47.207 6.913 50.335 1.00 49.19 96 GLU A C 1
ATOM 752 O O . GLU A 1 96 ? -48.314 7.055 50.843 1.00 49.19 96 GLU A O 1
ATOM 757 N N . ASN A 1 97 ? -46.673 5.693 50.205 1.00 47.62 97 ASN A N 1
ATOM 758 C CA . ASN A 1 97 ? -47.404 4.451 50.497 1.00 47.62 97 ASN A CA 1
ATOM 759 C C . ASN A 1 97 ? -47.577 4.159 52.007 1.00 47.62 97 ASN A C 1
ATOM 761 O O . ASN A 1 97 ? -48.282 3.229 52.395 1.00 47.62 97 ASN A O 1
ATOM 765 N N . ALA A 1 98 ? -46.960 4.967 52.879 1.00 53.09 98 ALA A N 1
ATOM 766 C CA . ALA A 1 98 ? -47.238 4.974 54.318 1.00 53.09 98 ALA A CA 1
ATOM 767 C C . ALA A 1 98 ? -48.521 5.757 54.670 1.00 53.09 98 ALA A C 1
ATOM 769 O O . ALA A 1 98 ? -49.006 5.674 55.800 1.00 53.09 98 ALA A O 1
ATOM 770 N N . VAL A 1 99 ? -49.092 6.503 53.716 1.00 53.22 99 VAL A N 1
ATOM 771 C CA . VAL A 1 99 ? -50.312 7.294 53.893 1.00 53.22 99 VAL A CA 1
ATOM 772 C C . VAL A 1 99 ? -51.207 7.106 52.668 1.00 53.22 99 VAL A C 1
ATOM 774 O O . VAL A 1 99 ? -51.181 7.919 51.759 1.00 53.22 99 VAL A O 1
ATOM 777 N N . ALA A 1 100 ? -52.012 6.038 52.680 1.00 41.69 100 ALA A N 1
ATOM 778 C CA . ALA A 1 100 ? -53.317 5.885 52.010 1.00 41.69 100 ALA A CA 1
ATOM 779 C C . ALA A 1 100 ? -53.471 4.555 51.254 1.00 41.69 100 ALA A C 1
ATOM 781 O O . ALA A 1 100 ? -53.050 4.381 50.117 1.00 41.69 100 ALA A O 1
ATOM 782 N N . ALA A 1 101 ? -54.239 3.655 51.859 1.00 36.12 101 ALA A N 1
ATOM 783 C CA . ALA A 1 101 ? -55.180 2.810 51.129 1.00 36.12 101 ALA A CA 1
ATOM 784 C C . ALA A 1 101 ? -56.604 3.318 51.445 1.00 36.12 101 ALA A C 1
ATOM 786 O O . ALA A 1 101 ? -56.773 3.917 52.513 1.00 36.12 101 ALA A O 1
ATOM 787 N N . PRO A 1 102 ? -57.660 3.025 50.652 1.00 52.06 102 PRO A N 1
ATOM 788 C CA . PRO A 1 102 ? -57.727 2.412 49.315 1.00 52.06 102 PRO A CA 1
ATOM 789 C C . PRO A 1 102 ? -58.614 3.221 48.322 1.00 52.06 102 PRO A C 1
ATOM 791 O O . PRO A 1 102 ? -59.306 4.153 48.717 1.00 52.06 102 PRO A O 1
ATOM 794 N N . THR A 1 103 ? -58.667 2.843 47.035 1.00 34.53 103 THR A N 1
ATOM 795 C CA . THR A 1 103 ? -59.908 2.529 46.269 1.00 34.53 103 THR A CA 1
ATOM 796 C C . THR A 1 103 ? -59.638 2.356 44.767 1.00 34.53 103 THR A C 1
ATOM 798 O O . THR A 1 103 ? -58.762 2.975 44.174 1.00 34.53 103 THR A O 1
ATOM 801 N N . ALA A 1 104 ? -60.390 1.430 44.178 1.00 42.56 104 ALA A N 1
ATOM 802 C CA . ALA A 1 104 ? -60.269 0.904 42.826 1.00 42.56 104 ALA A CA 1
ATOM 803 C C . ALA A 1 104 ? -60.691 1.879 41.711 1.00 42.56 104 ALA A C 1
ATOM 805 O O . ALA A 1 104 ? -61.639 2.634 41.892 1.00 42.56 104 ALA A O 1
ATOM 806 N N . SER A 1 105 ? -60.116 1.727 40.509 1.00 36.66 105 SER A N 1
ATOM 807 C CA . SER A 1 105 ? -60.897 1.674 39.260 1.00 36.66 105 SER A CA 1
ATOM 808 C C . SER A 1 105 ? -60.056 1.187 38.073 1.00 36.66 105 SER A C 1
ATOM 810 O O . SER A 1 105 ? -58.939 1.635 37.833 1.00 36.66 105 SER A O 1
ATOM 812 N N . VAL A 1 106 ? -60.628 0.243 37.331 1.00 50.34 106 VAL A N 1
ATOM 813 C CA . VAL A 1 106 ? -60.121 -0.362 36.096 1.00 50.34 106 VAL A CA 1
ATOM 814 C C . VAL A 1 106 ? -60.321 0.594 34.916 1.00 50.34 106 VAL A C 1
ATOM 816 O O . VAL A 1 106 ? -61.419 1.111 34.733 1.00 50.34 106 VAL A O 1
ATOM 819 N N . SER A 1 107 ? -59.326 0.726 34.032 1.00 35.53 107 SER A N 1
ATOM 820 C CA . SER A 1 107 ? -59.563 0.902 32.586 1.00 35.53 107 SER A CA 1
ATOM 821 C C . SER A 1 107 ? -58.316 0.568 31.766 1.00 35.53 107 SER A C 1
ATOM 823 O O . SER A 1 107 ? -57.309 1.267 31.800 1.00 35.53 107 SER A O 1
ATOM 825 N N . ARG A 1 108 ? -58.404 -0.534 31.016 1.00 46.25 108 ARG A N 1
ATOM 826 C CA . ARG A 1 108 ? -57.434 -0.993 30.015 1.00 46.25 108 ARG A CA 1
ATOM 827 C C . ARG A 1 108 ? -57.919 -0.552 28.631 1.00 46.25 108 ARG A C 1
ATOM 829 O O . ARG A 1 108 ? -59.012 -0.974 28.258 1.00 46.25 108 ARG A O 1
ATOM 836 N N . PRO A 1 109 ? -57.121 0.162 27.821 1.00 42.31 109 PRO A N 1
ATOM 837 C CA . PRO A 1 109 ? -57.303 0.155 26.381 1.00 42.31 109 PRO A CA 1
ATOM 838 C C . PRO A 1 109 ? -56.484 -0.981 25.750 1.00 42.31 109 PRO A C 1
ATOM 840 O O . PRO A 1 109 ? -55.401 -1.344 26.211 1.00 42.31 109 PRO A O 1
ATOM 843 N N . ALA A 1 110 ? -57.060 -1.590 24.720 1.00 48.66 110 ALA A N 1
ATOM 844 C CA . ALA A 1 110 ? -56.518 -2.726 23.991 1.00 48.66 110 ALA A CA 1
ATOM 845 C C . ALA A 1 110 ? -55.576 -2.307 22.838 1.00 48.66 110 ALA A C 1
ATOM 847 O O . ALA A 1 110 ? -55.809 -1.281 22.204 1.00 48.66 110 ALA A O 1
ATOM 848 N N . ALA A 1 111 ? -54.632 -3.218 22.525 1.00 45.16 111 ALA A N 1
ATOM 849 C CA . ALA A 1 111 ? -53.794 -3.380 21.311 1.00 45.16 111 ALA A CA 1
ATOM 850 C C . ALA A 1 111 ? -52.439 -2.615 21.242 1.00 45.16 111 ALA A C 1
ATOM 852 O O . ALA A 1 111 ? -52.360 -1.511 21.771 1.00 45.16 111 ALA A O 1
ATOM 853 N N . PRO A 1 112 ? -51.365 -3.164 20.595 1.00 50.88 112 PRO A N 1
ATOM 854 C CA . PRO A 1 112 ? -51.374 -4.188 19.535 1.00 50.88 112 PRO A CA 1
ATOM 855 C C . PRO A 1 112 ? -50.494 -5.444 19.768 1.00 50.88 112 PRO A C 1
ATOM 857 O O . PRO A 1 112 ? -49.404 -5.396 20.336 1.00 50.88 112 PRO A O 1
ATOM 860 N N . SER A 1 113 ? -50.926 -6.582 19.210 1.00 61.31 113 SER A N 1
ATOM 861 C CA . SER A 1 113 ? -50.289 -7.913 19.309 1.00 61.31 113 SER A CA 1
ATOM 862 C C . SER A 1 113 ? -48.830 -8.010 18.832 1.00 61.31 113 SER A C 1
ATOM 864 O O . SER A 1 113 ? -48.145 -8.973 19.168 1.00 61.31 113 SER A O 1
ATOM 866 N N . LYS A 1 114 ? -48.315 -7.031 18.077 1.00 56.66 114 LYS A N 1
ATOM 867 C CA . LYS A 1 114 ? -46.919 -7.043 17.598 1.00 56.66 114 LYS A CA 1
ATOM 868 C C . LYS A 1 114 ? -45.902 -6.786 18.714 1.00 56.66 114 LYS A C 1
ATOM 870 O O . LYS A 1 114 ? -44.828 -7.376 18.694 1.00 56.66 114 LYS A O 1
ATOM 875 N N . ALA A 1 115 ? -46.250 -5.959 19.701 1.00 55.50 115 ALA A N 1
ATOM 876 C CA . ALA A 1 115 ? -45.356 -5.649 20.818 1.00 55.50 115 ALA A CA 1
ATOM 877 C C . ALA A 1 115 ? -45.156 -6.857 21.749 1.00 55.50 115 ALA A C 1
ATOM 879 O O . ALA A 1 115 ? -44.069 -7.066 22.278 1.00 55.50 115 ALA A O 1
ATOM 880 N N . ILE A 1 116 ? -46.192 -7.689 21.899 1.00 61.28 116 ILE A N 1
ATOM 881 C CA . ILE A 1 116 ? -46.138 -8.915 22.706 1.00 61.28 116 ILE A CA 1
ATOM 882 C C . ILE A 1 116 ? -45.247 -9.963 22.027 1.00 61.28 116 ILE A C 1
ATOM 884 O O . ILE A 1 116 ? -44.408 -10.561 22.692 1.00 61.28 116 ILE A O 1
ATOM 888 N N . ALA A 1 117 ? -45.372 -10.136 20.706 1.00 62.16 117 ALA A N 1
ATOM 889 C CA . ALA A 1 117 ? -44.547 -11.076 19.945 1.00 62.16 117 ALA A CA 1
ATOM 890 C C . ALA A 1 117 ? -43.060 -10.683 19.940 1.00 62.16 117 ALA A C 1
ATOM 892 O O . ALA A 1 117 ? -42.204 -11.534 20.161 1.00 62.16 117 ALA A O 1
ATOM 893 N N . ALA A 1 118 ? -42.753 -9.393 19.764 1.00 60.16 118 ALA A N 1
ATOM 894 C CA . ALA A 1 118 ? -41.378 -8.900 19.843 1.00 60.16 118 ALA A CA 1
ATOM 895 C C . ALA A 1 118 ? -40.776 -9.122 21.241 1.00 60.16 118 ALA A C 1
ATOM 897 O O . ALA A 1 118 ? -39.652 -9.596 21.362 1.00 60.16 118 ALA A O 1
ATOM 898 N N . ARG A 1 119 ? -41.544 -8.853 22.304 1.00 61.53 119 ARG A N 1
ATOM 899 C CA . ARG A 1 119 ? -41.092 -9.051 23.689 1.00 61.53 119 ARG A CA 1
ATOM 900 C C . ARG A 1 119 ? -40.905 -10.527 24.052 1.00 61.53 119 ARG A C 1
ATOM 902 O O . ARG A 1 119 ? -39.995 -10.846 24.808 1.00 61.53 119 ARG A O 1
ATOM 909 N N . ALA A 1 120 ? -41.740 -11.415 23.516 1.00 66.50 120 ALA A N 1
ATOM 910 C CA . ALA A 1 120 ? -41.593 -12.858 23.691 1.00 66.50 120 ALA A CA 1
ATOM 911 C C . ALA A 1 120 ? -40.358 -13.404 22.956 1.00 66.50 120 ALA A C 1
ATOM 913 O O . ALA A 1 120 ? -39.630 -14.202 23.532 1.00 66.50 120 ALA A O 1
ATOM 914 N N . ALA A 1 121 ? -40.090 -12.930 21.734 1.00 63.88 121 ALA A N 1
ATOM 915 C CA . ALA A 1 121 ? -38.920 -13.339 20.954 1.00 63.88 121 ALA A CA 1
ATOM 916 C C . ALA A 1 121 ? -37.598 -12.862 21.576 1.00 63.88 121 ALA A C 1
ATOM 918 O O . ALA A 1 121 ? -36.631 -13.612 21.615 1.00 63.88 121 ALA A O 1
ATOM 919 N N . VAL A 1 122 ? -37.558 -11.635 22.107 1.00 68.69 122 VAL A N 1
ATOM 920 C CA . VAL A 1 122 ? -36.377 -11.142 22.838 1.00 68.69 122 VAL A CA 1
ATOM 921 C C . VAL A 1 122 ? -36.130 -11.986 24.090 1.00 68.69 122 VAL A C 1
ATOM 923 O O . VAL A 1 122 ? -34.993 -12.348 24.353 1.00 68.69 122 VAL A O 1
ATOM 926 N N . ARG A 1 123 ? -37.191 -12.358 24.820 1.00 71.44 123 ARG A N 1
ATOM 927 C CA . ARG A 1 123 ? -37.073 -13.197 26.019 1.00 71.44 123 ARG A CA 1
ATOM 928 C C . ARG A 1 123 ? -36.580 -14.615 25.718 1.00 71.44 123 ARG A C 1
ATOM 930 O O . ARG A 1 123 ? -35.769 -15.130 26.472 1.00 71.44 123 ARG A O 1
ATOM 937 N N . SER A 1 124 ? -37.046 -15.240 24.635 1.00 62.97 124 SER A N 1
ATOM 938 C CA . SER A 1 124 ? -36.570 -16.581 24.271 1.00 62.97 124 SER A CA 1
ATOM 939 C C . SER A 1 124 ? -35.094 -16.578 23.882 1.00 62.97 124 SER A C 1
ATOM 941 O O . SER A 1 124 ? -34.376 -17.481 24.278 1.00 62.97 124 SER A O 1
ATOM 943 N N . VAL A 1 125 ? -34.627 -15.544 23.169 1.00 71.06 125 VAL A N 1
ATOM 944 C CA . VAL A 1 125 ? -33.205 -15.421 22.806 1.00 71.06 125 VAL A CA 1
ATOM 945 C C . VAL A 1 125 ? -32.331 -15.268 24.054 1.00 71.06 125 VAL A C 1
ATOM 947 O O . VAL A 1 125 ? -31.326 -15.957 24.157 1.00 71.06 125 VAL A O 1
ATOM 950 N N . THR A 1 126 ? -32.733 -14.443 25.028 1.00 75.31 126 THR A N 1
ATOM 951 C CA . THR A 1 126 ? -31.969 -14.290 26.279 1.00 75.31 126 THR A CA 1
ATOM 952 C C . THR A 1 126 ? -31.969 -15.560 27.128 1.00 75.31 126 THR A C 1
ATOM 954 O O . THR A 1 126 ? -30.934 -15.927 27.670 1.00 75.31 126 THR A O 1
ATOM 957 N N . ASP A 1 127 ? -33.110 -16.255 27.222 1.00 72.44 127 ASP A N 1
ATOM 958 C CA . ASP A 1 127 ? -33.213 -17.498 27.999 1.00 72.44 127 ASP A CA 1
ATOM 959 C C . ASP A 1 127 ? -32.353 -18.624 27.368 1.00 72.44 127 ASP A C 1
ATOM 961 O O . ASP A 1 127 ? -31.734 -19.409 28.092 1.00 72.44 127 ASP A O 1
ATOM 965 N N . ASP A 1 128 ? -32.276 -18.686 26.031 1.00 72.00 128 ASP A N 1
ATOM 966 C CA . ASP A 1 128 ? -31.425 -19.633 25.296 1.00 72.00 128 ASP A CA 1
ATOM 967 C C . ASP A 1 128 ? -29.925 -19.295 25.453 1.00 72.00 128 ASP A C 1
ATOM 969 O O . ASP A 1 128 ? -29.118 -20.183 25.740 1.00 72.00 128 ASP A O 1
ATOM 973 N N . GLU A 1 129 ? -29.542 -18.016 25.343 1.00 76.12 129 GLU A N 1
ATOM 974 C CA . GLU A 1 129 ? -28.161 -17.545 25.553 1.00 76.12 129 GLU A CA 1
ATOM 975 C C . GLU A 1 129 ? -27.667 -17.813 26.987 1.00 76.12 129 GLU A C 1
ATOM 977 O O . GLU A 1 129 ? -26.540 -18.282 27.188 1.00 76.12 129 GLU A O 1
ATOM 982 N N . ASP A 1 130 ? -28.519 -17.590 27.993 1.00 81.62 130 ASP A N 1
ATO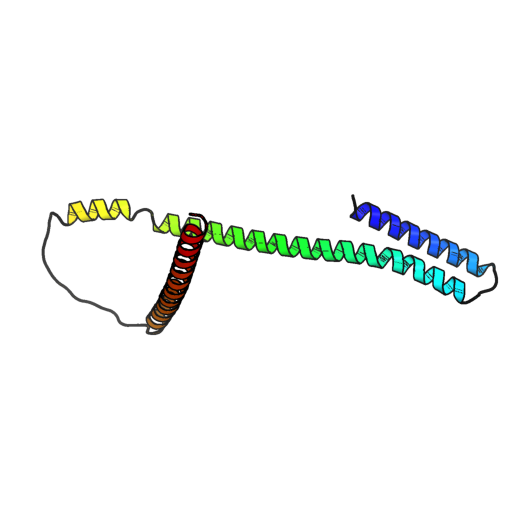M 983 C CA . ASP A 1 130 ? -28.217 -17.885 29.397 1.00 81.62 130 ASP A CA 1
ATOM 984 C C . ASP A 1 130 ? -28.006 -19.392 29.626 1.00 81.62 130 ASP A C 1
ATOM 986 O O . ASP A 1 130 ? -27.110 -19.801 30.378 1.00 81.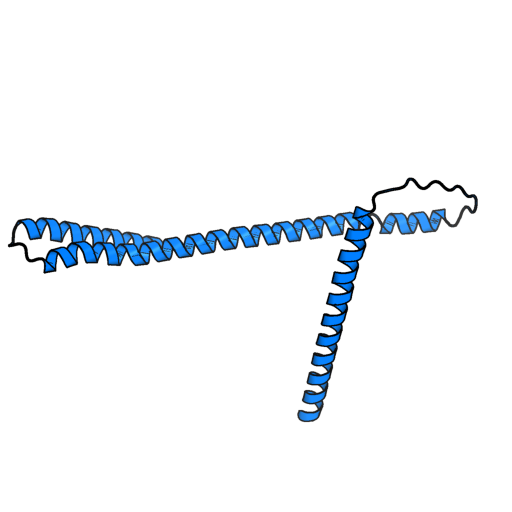62 130 ASP A O 1
ATOM 990 N N . ALA A 1 131 ? -28.794 -20.242 28.957 1.00 84.06 131 ALA A N 1
ATOM 991 C CA . ALA A 1 131 ? -28.656 -21.694 29.038 1.00 84.06 131 ALA A CA 1
ATOM 992 C C . ALA A 1 131 ? -27.338 -22.191 28.416 1.00 84.06 131 ALA A C 1
ATOM 994 O O . ALA A 1 131 ? -26.669 -23.056 28.999 1.00 84.06 131 ALA A O 1
ATOM 995 N N . GLU A 1 132 ? -26.932 -21.629 27.274 1.00 83.19 132 GLU A N 1
ATOM 996 C CA . GLU A 1 132 ? -25.641 -21.924 26.641 1.00 83.19 132 GLU A CA 1
ATOM 997 C C . GLU A 1 132 ? -24.466 -21.468 27.518 1.00 83.19 132 GLU A C 1
ATOM 999 O O . GLU A 1 132 ? -23.519 -22.231 27.752 1.00 83.19 132 GLU A O 1
ATOM 1004 N N . MET A 1 133 ? -24.548 -20.263 28.090 1.00 81.88 133 MET A N 1
ATOM 1005 C CA . MET A 1 133 ? -23.514 -19.725 28.976 1.00 81.88 133 MET A CA 1
ATOM 1006 C C . MET A 1 133 ? -23.377 -20.549 30.263 1.00 81.88 133 MET A C 1
ATOM 1008 O O . MET A 1 133 ? -22.262 -20.844 30.706 1.00 81.88 133 MET A O 1
ATOM 1012 N N . ALA A 1 134 ? -24.494 -21.000 30.842 1.00 91.50 134 ALA A N 1
ATOM 1013 C CA . ALA A 1 134 ? -24.492 -21.891 31.999 1.00 91.50 134 ALA A CA 1
ATOM 1014 C C . ALA A 1 134 ? -23.849 -23.254 31.685 1.00 91.50 134 ALA A C 1
ATOM 1016 O O . ALA A 1 134 ? -23.145 -23.820 32.528 1.00 91.50 134 ALA A O 1
ATOM 1017 N N . ALA A 1 135 ? -24.053 -23.791 30.478 1.00 92.75 135 ALA A N 1
ATOM 1018 C CA . ALA A 1 135 ? -23.397 -25.021 30.041 1.00 92.75 135 ALA A CA 1
ATOM 1019 C C . ALA A 1 135 ? -21.877 -24.839 29.901 1.00 92.75 135 ALA A C 1
ATOM 1021 O O . ALA A 1 135 ? -21.117 -25.673 30.401 1.00 92.75 135 ALA A O 1
ATOM 1022 N N . TYR A 1 136 ? -21.435 -23.728 29.306 1.00 84.19 136 TYR A N 1
ATOM 1023 C CA . TYR A 1 136 ? -20.015 -23.414 29.148 1.00 84.19 136 TYR A CA 1
ATOM 1024 C C . TYR A 1 136 ? -19.307 -23.204 30.495 1.00 84.19 136 TYR A C 1
ATOM 1026 O O . TYR A 1 136 ? -18.242 -23.772 30.742 1.00 84.19 136 TYR A O 1
ATOM 1034 N N . ASN A 1 137 ? -19.938 -22.471 31.415 1.00 92.94 137 ASN A N 1
ATOM 1035 C CA . ASN A 1 137 ? -19.394 -22.241 32.753 1.00 92.94 137 ASN A CA 1
ATOM 1036 C C . ASN A 1 137 ? -19.277 -23.546 33.563 1.00 92.94 137 ASN A C 1
ATOM 1038 O O . ASN A 1 137 ? -18.291 -23.736 34.277 1.00 92.94 137 ASN A O 1
ATOM 1042 N N . ARG A 1 138 ? -20.226 -24.487 33.413 1.00 93.62 138 ARG A N 1
ATOM 1043 C CA . ARG A 1 138 ? -20.114 -25.834 34.011 1.00 93.62 138 ARG A CA 1
ATOM 1044 C C . ARG A 1 138 ? -18.958 -26.641 33.420 1.00 93.62 138 ARG A C 1
ATOM 1046 O O . ARG A 1 138 ? -18.239 -27.288 34.175 1.00 93.62 138 ARG A O 1
ATOM 1053 N N . TYR A 1 139 ? -18.759 -26.577 32.105 1.00 93.50 139 TYR A N 1
ATOM 1054 C CA . TYR A 1 139 ? -17.653 -27.265 31.437 1.00 93.50 139 TYR A CA 1
ATOM 1055 C C . TYR A 1 139 ? -16.282 -26.758 31.914 1.00 93.50 139 TYR A C 1
ATOM 1057 O O . TYR A 1 139 ? -15.408 -27.558 32.246 1.00 93.50 139 TYR A O 1
ATOM 1065 N N . LEU A 1 140 ? -16.104 -25.437 32.032 1.00 94.44 140 LEU A N 1
ATOM 1066 C CA . LEU A 1 140 ? -14.870 -24.859 32.578 1.00 94.44 140 LEU A CA 1
ATOM 1067 C C . LEU A 1 140 ? -14.624 -25.269 34.033 1.00 94.44 140 LEU A C 1
ATOM 1069 O O . LEU A 1 140 ? -13.490 -25.576 34.398 1.00 94.44 140 LEU A O 1
ATOM 1073 N N . ALA A 1 141 ? -15.675 -25.306 34.856 1.00 94.31 141 ALA A N 1
ATOM 1074 C CA . ALA A 1 141 ? -15.567 -25.751 36.242 1.00 94.31 141 ALA A CA 1
ATOM 1075 C C . ALA A 1 141 ? -15.126 -27.221 36.340 1.00 94.31 141 ALA A C 1
ATOM 1077 O O . ALA A 1 141 ? -14.293 -27.565 37.178 1.00 94.31 141 ALA A O 1
ATOM 1078 N N . GLU A 1 142 ? -15.643 -28.086 35.463 1.00 93.06 142 GLU A N 1
ATOM 1079 C CA . GLU A 1 142 ? -15.245 -29.492 35.411 1.00 93.06 142 GLU A CA 1
ATOM 1080 C C . GLU A 1 142 ? -13.783 -29.666 34.981 1.00 93.06 142 GLU A C 1
ATOM 1082 O O . GLU A 1 142 ? -13.064 -30.473 35.576 1.00 93.06 142 GLU A O 1
ATOM 1087 N N . LEU A 1 143 ? -13.326 -28.889 33.994 1.00 94.69 143 LEU A N 1
ATOM 1088 C CA . LEU A 1 143 ? -11.940 -28.919 33.534 1.00 94.69 143 LEU A CA 1
ATOM 1089 C C . LEU A 1 143 ? -10.970 -28.448 34.628 1.00 94.69 143 LEU A C 1
ATOM 1091 O O . LEU A 1 143 ? -10.008 -29.153 34.922 1.00 94.69 143 LEU A O 1
ATOM 1095 N N . ASN A 1 144 ? -11.271 -27.329 35.297 1.00 93.62 144 ASN A N 1
ATOM 1096 C CA . ASN A 1 144 ? -10.477 -26.847 36.433 1.00 93.62 144 ASN A CA 1
ATOM 1097 C C . ASN A 1 144 ? -10.380 -27.903 37.540 1.00 93.62 144 ASN A C 1
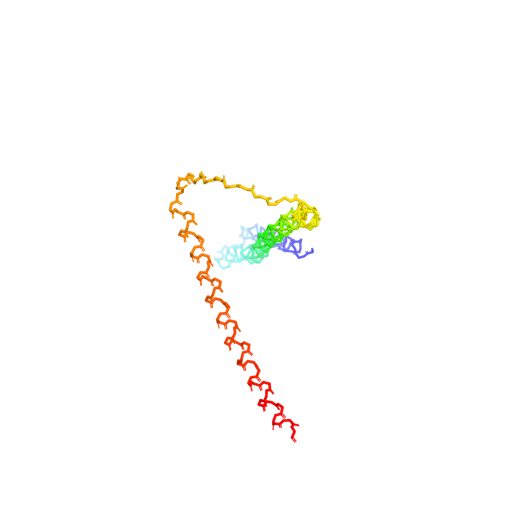ATOM 1099 O O . ASN A 1 144 ? -9.295 -28.182 38.045 1.00 93.62 144 ASN A O 1
ATOM 1103 N N . ALA A 1 145 ? -11.498 -28.551 37.877 1.00 93.69 145 ALA A N 1
ATOM 1104 C CA . ALA A 1 145 ? -11.507 -29.597 38.891 1.00 93.69 145 ALA A CA 1
ATOM 1105 C C . ALA A 1 145 ? -10.674 -30.827 38.474 1.00 93.69 145 ALA A C 1
ATOM 1107 O O . ALA A 1 145 ? -10.124 -31.518 39.331 1.00 93.69 145 ALA A O 1
ATOM 1108 N N . GLN A 1 146 ? -10.593 -31.145 37.176 1.00 93.50 146 GLN A N 1
ATOM 1109 C CA . GLN A 1 146 ? -9.717 -32.206 36.664 1.00 93.50 146 GLN A CA 1
ATOM 1110 C C . GLN A 1 146 ? -8.238 -31.820 36.738 1.00 93.50 146 GLN A C 1
ATOM 1112 O O . GLN A 1 146 ? -7.424 -32.668 37.104 1.00 93.50 146 GLN A O 1
ATOM 1117 N N . ASP A 1 147 ? -7.897 -30.573 36.421 1.00 91.81 147 ASP A N 1
ATOM 1118 C CA . ASP A 1 147 ? -6.522 -30.075 36.477 1.00 91.81 147 ASP A CA 1
ATOM 1119 C C . ASP A 1 147 ? -6.001 -30.003 37.918 1.00 91.81 147 ASP A C 1
ATOM 1121 O O . ASP A 1 147 ? -4.894 -30.470 38.183 1.00 91.81 147 ASP A O 1
ATOM 1125 N N . GLU A 1 148 ? -6.817 -29.557 38.877 1.00 90.56 148 GLU A N 1
ATOM 1126 C CA . GLU A 1 148 ? -6.471 -29.587 40.307 1.00 90.56 148 GLU A CA 1
ATOM 1127 C C . GLU A 1 148 ? -6.188 -31.011 40.809 1.00 90.56 148 GLU A C 1
ATOM 1129 O O . GLU A 1 148 ? -5.237 -31.229 41.556 1.00 90.56 148 GLU A O 1
ATOM 1134 N N . ARG A 1 149 ? -6.957 -32.009 40.347 1.00 86.19 149 ARG A N 1
ATOM 1135 C CA . ARG A 1 149 ? -6.725 -33.428 40.676 1.00 86.19 149 ARG A CA 1
ATOM 1136 C C . ARG A 1 149 ? -5.477 -34.025 40.023 1.00 86.19 149 ARG A C 1
ATOM 1138 O O . ARG A 1 149 ? -5.032 -35.078 40.462 1.00 86.19 149 ARG A O 1
ATOM 1145 N N . ARG A 1 150 ? -4.964 -33.425 38.944 1.00 82.50 150 ARG A N 1
ATOM 1146 C CA . ARG A 1 150 ? -3.730 -33.858 38.258 1.00 82.50 150 ARG A CA 1
ATOM 1147 C C . ARG A 1 150 ? -2.487 -33.147 38.788 1.00 82.50 150 ARG A C 1
ATOM 1149 O O . ARG A 1 150 ? -1.389 -33.671 38.628 1.00 82.50 150 ARG A O 1
ATOM 1156 N N . ALA A 1 151 ? -2.658 -31.944 39.335 1.00 81.19 151 ALA A N 1
ATOM 1157 C CA . ALA A 1 151 ? -1.583 -31.103 39.850 1.00 81.19 151 ALA A CA 1
ATOM 1158 C C . ALA A 1 151 ? -1.250 -31.353 41.334 1.00 81.19 151 ALA A C 1
ATOM 1160 O O . ALA A 1 151 ? -0.213 -30.874 41.795 1.00 81.19 151 ALA A O 1
ATOM 1161 N N . GLY A 1 152 ? -2.110 -32.069 42.067 1.00 65.81 152 GLY A N 1
ATOM 1162 C CA . GLY A 1 152 ? -1.854 -32.574 43.424 1.00 65.81 152 GLY A CA 1
ATOM 1163 C C . GLY A 1 152 ? -1.422 -34.032 43.423 1.00 65.81 152 GLY A C 1
ATOM 1164 O O . GLY A 1 152 ? -0.539 -34.367 44.242 1.00 65.81 152 GLY A O 1
#

Organism: NCBI:txid1892852

Radius of gyration: 35.38 Å; chains: 1; bounding box: 79×43×88 Å

Sequence (152 aa):
MLAALCAVCLLACCGLAWWQWTRFESASGTFQNLGYVLQWPLFGLFPAFMVWRMRRLAAQNRAKDQAEDQARDLAEAADRAVAGPAESRENAESRENAVAAPTASVSRPAAPSKAIAARAAVRSVTDDEDAEMAAYNRYLAELNAQDERRAG

Foldseek 3Di:
DVLVVLVVQLVVLQVVLVVLVVVCVVDDDDVVSVVSSVVSNCVSVVVSVVVVVVVVVVVVVVVVVVVVVVVVVVVVVVVVVVVPPVVVVVVVVVVPVVDDDDDDDDDDDDDDPVVVVVVVVVVVVVVVVVVVVVVVVVVVVVVVVVVVVVVD

Secondary structure (DSSP, 8-state):
-HHHHHHHHHHHHHHHHHHHHHHHTTS---HHHHHHHHHHHHHHHHHHHHHHHHHHHHHHHHHHHHHHHHHHHHHHHHHHHHHTTHHHHHHHHHHHTTS--------PPP--HHHHHHHHHHHHHHHHHHHHHHHHHHHHHHHHHHHHHHH-

pLDDT: mean 74.36, std 16.65, range [34.53, 96.5]